Protein AF-A0A1X7N1C4-F1 (afdb_monomer)

Organism: NCBI:txid536018

Structure (mmCIF, N/CA/C/O backbone):
data_AF-A0A1X7N1C4-F1
#
_entry.id   AF-A0A1X7N1C4-F1
#
loop_
_atom_site.group_PDB
_atom_site.id
_atom_site.type_symbol
_atom_site.label_atom_id
_atom_site.label_alt_id
_atom_site.label_comp_id
_atom_site.label_asym_id
_atom_site.label_entity_id
_atom_site.label_seq_id
_atom_site.pdbx_PDB_ins_code
_atom_site.Cartn_x
_atom_site.Cartn_y
_atom_site.Cartn_z
_atom_site.occupancy
_atom_site.B_iso_or_equiv
_atom_site.auth_seq_id
_atom_site.auth_comp_id
_atom_site.auth_asym_id
_atom_site.auth_atom_id
_atom_site.pdbx_PDB_model_num
ATOM 1 N N . MET A 1 1 ? 17.968 -12.055 -36.226 1.00 39.31 1 MET A N 1
ATOM 2 C CA . MET A 1 1 ? 18.546 -11.909 -34.872 1.00 39.31 1 MET A CA 1
ATOM 3 C C . MET A 1 1 ? 17.401 -11.821 -33.874 1.00 39.31 1 MET A C 1
ATOM 5 O O . MET A 1 1 ? 16.639 -10.867 -33.949 1.00 39.31 1 MET A O 1
ATOM 9 N N . SER A 1 2 ? 17.225 -12.818 -33.005 1.00 39.88 2 SER A N 1
ATOM 10 C CA . SER A 1 2 ? 16.192 -12.774 -31.963 1.00 39.88 2 SER A CA 1
ATOM 11 C C . SER A 1 2 ? 16.722 -11.951 -30.786 1.00 39.88 2 SER A C 1
ATOM 13 O O . SER A 1 2 ? 17.699 -12.345 -30.151 1.00 39.88 2 SER A O 1
ATOM 15 N N . LYS A 1 3 ? 16.157 -10.763 -30.537 1.00 47.69 3 LYS A N 1
ATOM 16 C CA . LYS A 1 3 ? 16.484 -9.979 -29.338 1.00 47.69 3 LYS A CA 1
ATOM 17 C C . LYS A 1 3 ?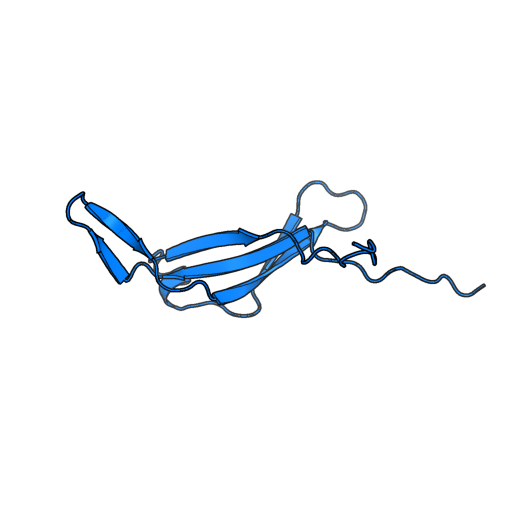 15.790 -10.644 -28.154 1.00 47.69 3 LYS A C 1
ATOM 19 O O . LYS A 1 3 ? 14.581 -10.511 -28.002 1.00 47.69 3 LYS A O 1
ATOM 24 N N . HIS A 1 4 ? 16.553 -11.328 -27.309 1.00 43.88 4 HIS A N 1
ATOM 25 C CA . HIS A 1 4 ? 16.086 -11.719 -25.983 1.00 43.88 4 HIS A CA 1
ATOM 26 C C . HIS A 1 4 ? 15.870 -10.447 -25.150 1.00 43.88 4 HIS A C 1
ATOM 28 O O . HIS A 1 4 ? 16.793 -9.934 -24.521 1.00 43.88 4 HIS A O 1
ATOM 34 N N . THR A 1 5 ? 14.666 -9.879 -25.184 1.00 55.69 5 THR A N 1
ATOM 35 C CA . THR A 1 5 ? 14.272 -8.840 -24.230 1.00 55.69 5 THR A CA 1
ATOM 36 C C . THR A 1 5 ? 14.120 -9.503 -22.871 1.00 55.69 5 THR A C 1
ATOM 38 O O . THR A 1 5 ? 13.235 -10.342 -22.696 1.00 55.69 5 THR A O 1
ATOM 41 N N . LYS A 1 6 ? 14.992 -9.155 -21.917 1.00 58.84 6 LYS A N 1
ATOM 42 C CA . LYS A 1 6 ? 14.780 -9.520 -20.512 1.00 58.84 6 LYS A CA 1
ATOM 43 C C . LYS A 1 6 ? 13.372 -9.053 -20.112 1.00 58.84 6 LYS A C 1
ATOM 45 O O . LYS A 1 6 ? 13.019 -7.923 -20.462 1.00 58.84 6 LYS A O 1
ATOM 50 N N . PRO A 1 7 ? 12.570 -9.892 -19.436 1.00 66.38 7 PRO A N 1
ATOM 51 C CA . PRO A 1 7 ? 11.254 -9.475 -18.979 1.00 66.38 7 PRO A CA 1
ATOM 52 C C . PRO A 1 7 ? 11.397 -8.236 -18.090 1.00 66.38 7 PRO A C 1
ATOM 54 O O . PRO A 1 7 ? 12.239 -8.197 -17.191 1.00 66.38 7 PRO A O 1
ATOM 57 N N . GLU A 1 8 ? 10.607 -7.207 -18.394 1.00 80.69 8 GLU A N 1
ATOM 58 C CA . GLU A 1 8 ? 10.544 -5.979 -17.606 1.00 80.69 8 GLU A CA 1
ATOM 59 C C . GLU A 1 8 ? 10.026 -6.346 -16.208 1.00 80.69 8 GLU A C 1
ATOM 61 O O . GLU A 1 8 ? 9.012 -7.034 -16.084 1.00 80.69 8 GLU A O 1
ATOM 66 N N . ARG A 1 9 ? 10.756 -5.952 -15.160 1.00 87.69 9 ARG A N 1
ATOM 67 C CA . ARG A 1 9 ? 10.381 -6.208 -13.763 1.00 87.69 9 ARG A CA 1
ATOM 68 C C . ARG A 1 9 ? 9.806 -4.934 -13.142 1.00 87.69 9 ARG A C 1
ATOM 70 O O . ARG A 1 9 ? 10.243 -3.840 -13.511 1.00 87.69 9 ARG A O 1
ATOM 77 N N . PRO A 1 10 ? 8.864 -5.051 -12.195 1.00 93.69 10 PRO A N 1
ATOM 78 C CA . PRO A 1 10 ? 8.395 -3.894 -11.448 1.00 93.69 10 PRO A CA 1
ATOM 79 C C . PRO A 1 10 ? 9.524 -3.307 -10.590 1.00 93.69 10 PRO A C 1
ATOM 81 O O . PRO A 1 10 ? 10.380 -4.032 -10.088 1.00 93.69 10 PRO A O 1
ATOM 84 N N . LEU A 1 11 ? 9.495 -1.988 -10.400 1.00 93.69 11 LEU A N 1
ATOM 85 C CA . LEU A 1 11 ? 10.367 -1.255 -9.478 1.00 93.69 11 LEU A CA 1
ATOM 86 C C . LEU A 1 11 ? 10.018 -1.545 -8.017 1.00 93.69 11 LEU A C 1
ATOM 88 O O . LEU A 1 11 ? 10.914 -1.599 -7.183 1.00 93.69 11 LEU A O 1
ATOM 92 N N . TYR A 1 12 ? 8.725 -1.720 -7.722 1.00 96.06 12 TYR A N 1
ATOM 93 C CA . TYR A 1 12 ? 8.210 -2.083 -6.401 1.00 96.06 12 TYR A CA 1
ATOM 94 C C . TYR A 1 12 ? 6.928 -2.901 -6.532 1.00 96.06 12 TYR A C 1
ATOM 96 O O . TYR A 1 12 ? 6.160 -2.733 -7.477 1.00 96.06 12 TYR A O 1
ATOM 104 N N . ARG A 1 13 ? 6.657 -3.737 -5.540 1.00 95.69 13 ARG A N 1
ATOM 105 C CA . ARG A 1 13 ? 5.343 -4.305 -5.250 1.00 95.69 13 ARG A CA 1
ATOM 106 C C . ARG A 1 13 ? 4.567 -3.323 -4.377 1.00 95.69 13 ARG A C 1
ATOM 108 O O . ARG A 1 13 ? 5.142 -2.700 -3.484 1.00 95.69 13 ARG A O 1
ATOM 115 N N . VAL A 1 14 ? 3.275 -3.175 -4.630 1.00 96.94 14 VAL A N 1
ATOM 116 C CA . VAL A 1 14 ? 2.387 -2.294 -3.868 1.00 96.94 14 VAL A CA 1
ATOM 117 C C . VAL A 1 14 ? 1.568 -3.162 -2.934 1.00 96.94 14 VAL A C 1
ATOM 119 O O . VAL A 1 14 ? 0.806 -4.018 -3.382 1.00 96.94 14 VAL A O 1
ATOM 122 N N . THR A 1 15 ? 1.707 -2.937 -1.632 1.00 96.81 15 THR A N 1
ATOM 123 C CA . THR A 1 15 ? 0.881 -3.612 -0.629 1.00 96.81 15 THR A CA 1
ATOM 124 C C . THR 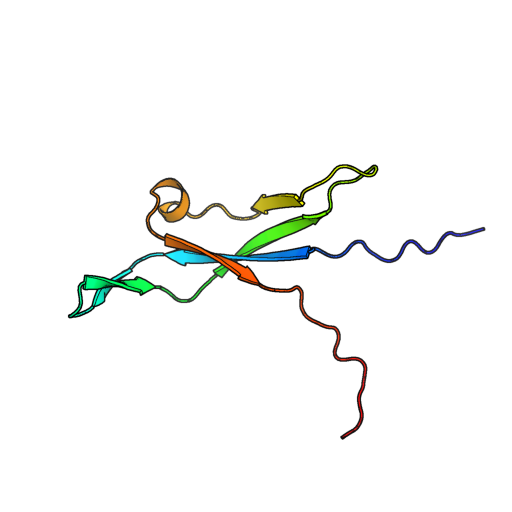A 1 15 ? 0.077 -2.595 0.170 1.00 96.81 15 THR A C 1
ATOM 126 O O . THR A 1 15 ? 0.491 -1.447 0.314 1.00 96.81 15 THR A O 1
ATOM 129 N N . PHE A 1 16 ? -1.085 -3.004 0.667 1.00 97.19 16 PHE A N 1
ATOM 130 C CA . PHE A 1 16 ? -1.975 -2.171 1.464 1.00 97.19 16 PHE A CA 1
ATOM 131 C C . PHE A 1 16 ? -2.343 -2.870 2.768 1.00 97.19 16 PHE A C 1
ATOM 133 O O . PHE A 1 16 ? -2.686 -4.057 2.770 1.00 97.19 16 PHE A O 1
ATOM 140 N N . SER A 1 17 ? -2.307 -2.113 3.861 1.00 97.31 17 SER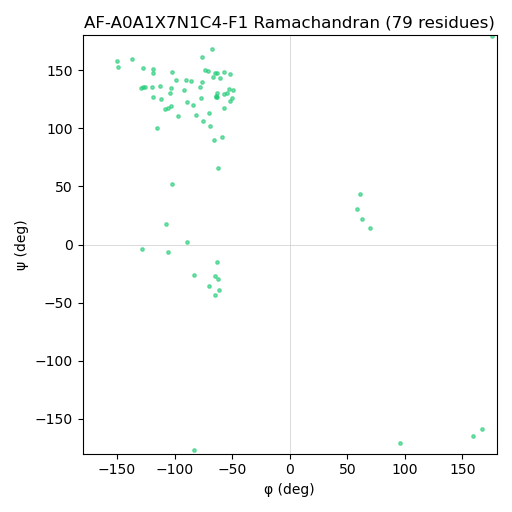 A N 1
ATOM 141 C CA . SER A 1 17 ? -2.858 -2.505 5.157 1.00 97.31 17 SER A CA 1
ATOM 142 C C . SER A 1 17 ? -3.949 -1.526 5.554 1.00 97.31 17 SER A C 1
ATOM 144 O O . SER A 1 17 ? -3.699 -0.322 5.606 1.00 97.31 17 SER A O 1
ATOM 146 N N . ARG A 1 18 ? -5.139 -2.033 5.884 1.00 96.88 18 ARG A N 1
ATOM 147 C CA . ARG A 1 18 ? -6.191 -1.190 6.462 1.00 96.88 18 ARG A CA 1
ATOM 148 C C . ARG A 1 18 ? -5.851 -0.842 7.909 1.00 96.88 18 ARG A C 1
ATOM 150 O O . ARG A 1 18 ? -5.228 -1.648 8.603 1.00 96.88 18 ARG A O 1
ATOM 157 N N . ILE A 1 19 ? -6.305 0.316 8.368 1.00 97.19 19 ILE A N 1
ATOM 158 C CA . ILE A 1 19 ? -6.280 0.674 9.789 1.00 97.19 19 ILE A CA 1
ATOM 159 C C . ILE A 1 19 ? -7.431 -0.070 10.472 1.00 97.19 19 ILE A C 1
ATOM 161 O O . ILE A 1 19 ? -8.573 -0.009 10.022 1.00 97.19 19 ILE A O 1
ATOM 165 N N . THR A 1 20 ? -7.134 -0.818 11.532 1.00 96.56 20 THR A N 1
ATOM 166 C CA . THR A 1 20 ? -8.123 -1.621 12.274 1.00 96.56 20 THR A CA 1
ATOM 167 C C . THR A 1 20 ? -8.511 -1.021 13.619 1.00 96.56 20 THR A C 1
ATOM 169 O O . THR A 1 20 ? -9.402 -1.544 14.280 1.00 96.56 20 THR A O 1
ATOM 172 N N . GLY A 1 21 ? -7.847 0.054 14.029 1.00 96.25 21 GLY A N 1
ATOM 173 C CA . GLY A 1 21 ? -8.062 0.735 15.296 1.00 96.25 21 GLY A CA 1
ATOM 174 C C . GLY A 1 21 ? -6.839 1.561 15.663 1.00 96.25 21 GLY A C 1
ATOM 175 O O . GLY A 1 21 ? -5.960 1.771 14.825 1.00 96.25 21 GLY A O 1
ATOM 176 N N . LYS A 1 22 ? -6.781 1.980 16.923 1.00 97.69 22 LYS A N 1
ATOM 177 C CA . LYS A 1 22 ? -5.632 2.664 17.505 1.00 97.69 22 LYS A CA 1
ATOM 178 C C . LYS A 1 22 ? -5.181 1.977 18.785 1.00 97.69 22 LYS A C 1
ATOM 180 O O . LYS A 1 22 ? -5.993 1.320 19.437 1.00 97.69 22 LYS A O 1
ATOM 185 N N . ASP A 1 23 ? -3.899 2.091 19.102 1.00 96.94 23 ASP A N 1
ATOM 186 C CA . ASP A 1 23 ? -3.337 1.602 20.358 1.00 96.94 23 ASP A CA 1
ATOM 187 C C . ASP A 1 23 ? -3.532 2.605 21.514 1.00 96.94 23 ASP A C 1
ATOM 189 O O . ASP A 1 23 ? -4.164 3.652 21.360 1.00 96.94 23 ASP A O 1
ATOM 193 N N . GLU A 1 24 ? -2.992 2.280 22.692 1.00 97.75 24 GLU A N 1
ATOM 194 C CA . GLU A 1 24 ? -3.077 3.115 23.904 1.00 97.75 24 GLU A CA 1
ATOM 195 C C . GLU A 1 24 ? -2.385 4.485 23.763 1.00 97.75 24 GLU A C 1
ATOM 197 O O . GLU A 1 24 ? -2.630 5.385 24.565 1.00 97.75 24 GLU A O 1
ATOM 202 N N . HIS A 1 25 ? -1.551 4.664 22.736 1.00 97.56 25 HIS A N 1
ATOM 203 C CA . HIS A 1 25 ? -0.811 5.890 22.445 1.00 97.56 25 HIS A CA 1
ATOM 204 C C . HIS A 1 25 ? -1.379 6.643 21.229 1.00 97.56 25 HIS A C 1
ATOM 206 O O . HIS A 1 25 ? -0.689 7.492 20.665 1.00 97.56 25 HIS A O 1
ATOM 212 N N . ASP A 1 26 ? -2.617 6.342 20.818 1.00 96.31 26 ASP A N 1
ATOM 213 C CA . ASP A 1 26 ? -3.293 6.929 19.650 1.00 96.31 26 ASP A CA 1
ATOM 214 C C . ASP A 1 26 ? -2.594 6.630 18.300 1.00 96.31 26 ASP A C 1
ATOM 216 O O . ASP A 1 26 ? -2.821 7.325 17.302 1.00 96.31 26 ASP A O 1
ATOM 220 N N . GLN A 1 27 ? -1.774 5.575 18.226 1.00 96.31 27 GLN A N 1
ATOM 221 C CA . GLN A 1 27 ? -1.111 5.149 16.988 1.00 96.31 27 GLN A CA 1
ATOM 222 C C . GLN A 1 27 ? -1.971 4.153 16.212 1.00 96.31 27 GLN A C 1
ATOM 224 O O . GLN A 1 27 ? -2.604 3.273 16.793 1.00 96.31 27 GLN A O 1
ATOM 229 N N . ASP A 1 28 ? -1.976 4.270 14.883 1.00 96.69 28 ASP A N 1
ATOM 230 C CA . ASP A 1 28 ? -2.762 3.395 14.014 1.00 96.69 28 ASP A CA 1
ATOM 231 C C . ASP A 1 28 ? -2.290 1.935 14.092 1.00 96.69 28 ASP A C 1
ATOM 233 O O . ASP A 1 28 ? -1.130 1.610 13.831 1.00 96.69 28 ASP A O 1
ATOM 237 N N . ILE A 1 29 ? -3.226 1.026 14.362 1.00 97.25 29 ILE A N 1
ATOM 238 C CA . ILE A 1 29 ? -2.997 -0.417 14.283 1.00 97.25 29 ILE A 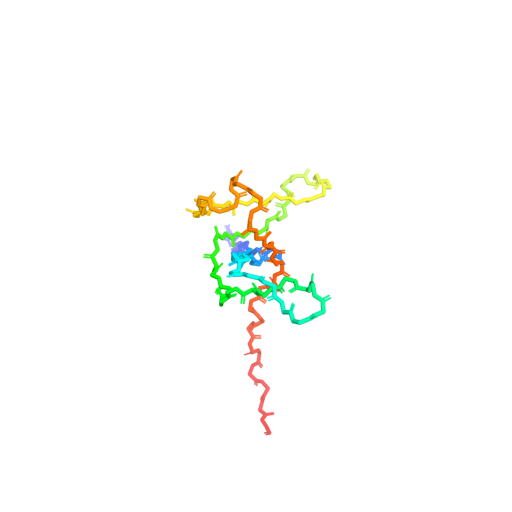CA 1
ATOM 239 C C . ILE A 1 29 ? -3.326 -0.873 12.865 1.00 97.25 29 ILE A C 1
ATOM 241 O O . ILE A 1 29 ? -4.451 -0.705 12.388 1.00 97.25 29 ILE A O 1
ATOM 245 N N . LEU A 1 30 ? -2.353 -1.485 12.193 1.00 97.38 30 LEU A N 1
ATOM 246 C CA . LEU A 1 30 ? -2.480 -1.923 10.806 1.00 97.38 30 LEU A CA 1
ATOM 247 C C . LEU A 1 30 ? -2.816 -3.413 10.697 1.00 97.38 30 LEU A C 1
ATOM 249 O O . LEU A 1 30 ? -2.260 -4.258 11.399 1.00 97.38 30 LEU A O 1
ATOM 253 N N . SER A 1 31 ? -3.680 -3.760 9.743 1.00 96.31 31 SER A N 1
ATOM 254 C CA . SER A 1 31 ? -3.912 -5.154 9.372 1.00 96.31 31 SER A CA 1
ATOM 255 C C . SER A 1 31 ? -2.687 -5.772 8.700 1.00 96.31 31 SER A C 1
ATOM 257 O O . SER A 1 31 ? -1.795 -5.081 8.199 1.00 96.31 31 SER A O 1
ATOM 259 N N . ARG A 1 32 ? -2.701 -7.101 8.550 1.00 95.88 32 ARG A N 1
ATOM 260 C CA . ARG A 1 32 ? -1.739 -7.786 7.681 1.00 95.88 32 ARG A CA 1
ATOM 261 C C . ARG A 1 32 ? -1.783 -7.181 6.264 1.00 95.88 32 ARG A C 1
ATOM 263 O O . ARG A 1 32 ? -2.885 -7.088 5.712 1.00 95.88 32 ARG A O 1
ATOM 270 N N . PRO A 1 33 ? -0.630 -6.824 5.671 1.00 94.56 33 PRO A N 1
ATOM 271 C CA . PRO A 1 33 ? -0.588 -6.252 4.334 1.00 94.56 33 PRO A CA 1
ATOM 272 C C . PRO A 1 33 ? -1.019 -7.272 3.285 1.00 94.56 33 PRO A C 1
ATOM 274 O O . PRO A 1 33 ? -0.726 -8.473 3.384 1.00 94.56 33 PRO A O 1
ATOM 277 N N . LYS A 1 34 ? -1.709 -6.778 2.261 1.00 95.44 34 LYS A N 1
ATOM 278 C CA . LYS A 1 34 ? -2.068 -7.527 1.057 1.00 95.44 34 LYS A CA 1
ATOM 279 C C . LYS A 1 34 ? -1.460 -6.849 -0.153 1.00 95.44 34 LYS A C 1
ATOM 281 O O . LYS A 1 34 ? -1.513 -5.631 -0.263 1.00 95.44 34 LYS A O 1
ATOM 286 N N . GLU A 1 35 ? -0.873 -7.639 -1.040 1.00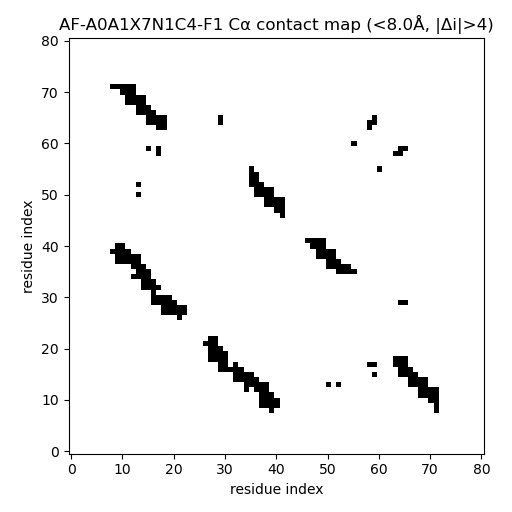 95.94 35 GLU A N 1
ATOM 287 C CA . GLU A 1 35 ? -0.459 -7.151 -2.351 1.00 95.94 35 GLU A CA 1
ATOM 288 C C . GLU A 1 35 ? -1.677 -6.710 -3.150 1.00 95.94 35 GLU A C 1
ATOM 290 O O . GLU A 1 35 ? -2.655 -7.451 -3.234 1.00 95.94 35 GLU A O 1
ATOM 295 N N . ILE A 1 36 ? -1.603 -5.509 -3.711 1.00 96.62 36 ILE A N 1
ATOM 296 C CA . ILE A 1 36 ? -2.679 -4.916 -4.502 1.00 96.62 36 ILE A CA 1
ATOM 297 C C . ILE A 1 36 ? -2.215 -4.407 -5.868 1.00 96.62 36 ILE A C 1
ATOM 299 O O . ILE A 1 36 ? -3.038 -3.930 -6.643 1.00 96.62 36 ILE A O 1
ATOM 303 N N . GLY A 1 37 ? -0.918 -4.475 -6.170 1.00 95.88 37 GLY A N 1
ATOM 304 C CA . GLY A 1 37 ? -0.394 -4.016 -7.449 1.00 95.88 37 GLY A CA 1
ATOM 305 C C . GLY A 1 37 ? 1.123 -3.895 -7.486 1.00 95.88 37 GLY A C 1
ATOM 306 O O . GLY A 1 37 ? 1.837 -4.471 -6.662 1.00 95.88 37 GLY A O 1
ATOM 307 N N . ALA A 1 38 ? 1.621 -3.097 -8.426 1.00 96.88 38 ALA A N 1
ATOM 308 C CA . ALA A 1 38 ? 3.046 -2.871 -8.628 1.00 96.88 38 ALA A CA 1
ATOM 309 C C . ALA A 1 38 ? 3.347 -1.471 -9.186 1.00 96.88 38 ALA A C 1
ATOM 311 O O . ALA A 1 38 ? 2.510 -0.817 -9.809 1.00 96.88 38 ALA A O 1
ATOM 312 N N . VAL A 1 39 ? 4.578 -1.014 -8.976 1.00 96.69 39 VAL A N 1
ATOM 313 C CA . VAL A 1 39 ? 5.127 0.220 -9.538 1.00 96.69 39 VAL A CA 1
ATOM 314 C C . VAL A 1 39 ? 6.075 -0.131 -10.675 1.00 96.69 39 VAL A C 1
ATOM 316 O O . VAL A 1 39 ? 6.980 -0.940 -10.501 1.00 96.69 39 VAL A O 1
ATOM 319 N N . TRP A 1 40 ? 5.908 0.512 -11.823 1.00 95.12 40 TRP A N 1
ATOM 320 C CA . TRP A 1 40 ? 6.671 0.262 -13.043 1.00 95.12 40 TRP A CA 1
ATOM 321 C C . TRP A 1 40 ? 7.438 1.502 -13.483 1.00 95.12 40 TRP A C 1
ATOM 323 O O . TRP A 1 40 ? 6.968 2.629 -13.312 1.00 95.12 40 TRP A O 1
ATOM 333 N N . ALA A 1 41 ? 8.605 1.310 -14.095 1.00 92.62 41 ALA A N 1
ATOM 334 C CA . ALA A 1 41 ? 9.320 2.406 -14.733 1.00 92.62 41 ALA A CA 1
ATOM 335 C C . ALA A 1 41 ? 8.497 2.973 -15.899 1.00 92.62 41 ALA A C 1
ATOM 337 O O . ALA A 1 41 ? 7.774 2.254 -16.594 1.00 92.62 41 ALA A O 1
ATOM 338 N N . ARG A 1 42 ? 8.609 4.280 -16.147 1.00 91.75 42 ARG A N 1
ATOM 339 C CA . ARG A 1 42 ? 8.022 4.855 -17.357 1.00 91.75 42 ARG A CA 1
ATOM 340 C C . ARG A 1 42 ? 8.874 4.530 -18.581 1.00 91.75 42 ARG A C 1
ATOM 342 O O . ARG A 1 42 ? 10.096 4.630 -18.561 1.00 91.75 42 ARG A O 1
ATOM 349 N N . LYS A 1 43 ? 8.203 4.212 -19.688 1.00 86.56 43 LYS A N 1
ATOM 350 C CA . LYS A 1 43 ? 8.851 3.947 -20.980 1.00 86.56 43 LYS A CA 1
ATOM 351 C C . LYS A 1 43 ? 9.307 5.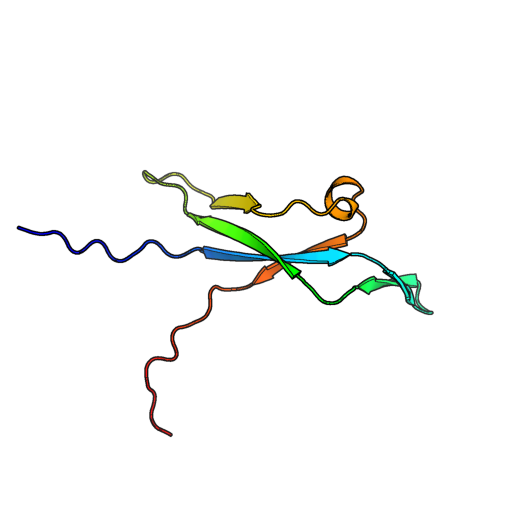237 -21.666 1.00 86.56 43 LYS A C 1
ATOM 353 O O . LYS A 1 43 ? 8.791 6.323 -21.388 1.00 86.56 43 LYS A O 1
ATOM 358 N N . ASN A 1 44 ? 10.228 5.087 -22.619 1.00 86.75 44 ASN A N 1
ATOM 359 C CA . ASN A 1 44 ? 10.713 6.141 -23.520 1.00 86.75 44 ASN A CA 1
ATOM 360 C C . ASN A 1 44 ? 11.393 7.321 -22.801 1.00 86.75 44 ASN A C 1
ATOM 362 O O . ASN A 1 44 ? 11.129 8.476 -23.123 1.00 86.75 44 ASN A O 1
ATOM 366 N N . GLY A 1 45 ? 12.240 7.031 -21.807 1.00 76.50 45 GLY A N 1
ATOM 367 C CA . GLY A 1 45 ? 13.082 8.037 -21.145 1.00 76.50 45 GLY A CA 1
ATOM 368 C C . GLY A 1 45 ? 12.325 9.044 -20.277 1.00 76.50 45 GLY A C 1
ATOM 369 O O . GLY A 1 45 ? 12.878 10.077 -19.913 1.00 76.50 45 GLY A O 1
ATOM 370 N N . LYS A 1 46 ? 11.056 8.775 -19.950 1.00 89.81 46 LYS A N 1
ATOM 371 C CA . LYS A 1 46 ? 10.271 9.643 -19.070 1.00 89.81 46 LYS A CA 1
ATOM 372 C C . LYS A 1 46 ? 10.663 9.407 -17.612 1.00 89.81 46 LYS A C 1
ATOM 374 O O . LYS A 1 46 ? 10.737 8.266 -17.169 1.00 89.81 46 LYS A O 1
ATOM 379 N N . THR A 1 47 ? 10.838 10.486 -16.858 1.00 90.38 47 THR A N 1
ATOM 380 C CA . THR A 1 47 ? 11.105 10.433 -15.415 1.00 90.38 47 THR A CA 1
ATOM 381 C C . THR A 1 47 ? 9.862 9.997 -14.630 1.00 90.38 47 THR A C 1
ATOM 383 O O . THR A 1 47 ? 8.726 10.289 -15.021 1.00 90.38 47 THR A O 1
ATOM 386 N N . GLY A 1 48 ? 10.084 9.319 -13.502 1.00 90.50 48 GLY A N 1
ATOM 387 C CA . GLY A 1 48 ? 9.044 8.858 -12.582 1.00 90.50 48 GLY A CA 1
ATOM 388 C C . GLY A 1 48 ? 8.614 7.409 -12.817 1.00 90.50 48 GLY A C 1
ATOM 389 O O . GLY A 1 48 ? 9.227 6.672 -13.592 1.00 90.50 48 GLY A O 1
ATOM 390 N N . ALA A 1 49 ? 7.543 7.006 -12.137 1.00 93.62 49 ALA A N 1
ATOM 391 C CA . ALA A 1 49 ? 7.028 5.643 -12.163 1.00 93.62 49 ALA A CA 1
ATOM 392 C C . ALA A 1 49 ? 5.495 5.610 -12.265 1.00 93.62 49 ALA A C 1
ATOM 394 O O . ALA A 1 49 ? 4.820 6.595 -11.967 1.00 93.62 49 ALA A O 1
ATOM 395 N N . LEU A 1 50 ? 4.950 4.482 -12.716 1.00 94.31 50 LEU A N 1
ATOM 396 C CA . LEU A 1 50 ? 3.516 4.219 -12.820 1.00 94.31 50 LEU A CA 1
ATOM 397 C C . LEU A 1 50 ? 3.117 3.216 -11.745 1.00 94.31 50 LEU A C 1
ATOM 399 O O . LEU A 1 50 ? 3.575 2.079 -11.780 1.00 94.31 50 LEU A O 1
ATOM 403 N N . MET A 1 51 ? 2.258 3.626 -10.816 1.00 95.56 51 MET A N 1
ATOM 404 C CA . MET A 1 51 ? 1.600 2.704 -9.896 1.00 95.56 51 MET A CA 1
ATOM 405 C C . MET A 1 51 ? 0.373 2.113 -10.586 1.00 95.56 51 MET A C 1
ATOM 407 O O . MET A 1 51 ? -0.528 2.850 -10.981 1.00 95.56 51 MET A O 1
ATOM 411 N N . ILE A 1 52 ? 0.354 0.794 -10.734 1.00 95.06 52 ILE A N 1
ATOM 412 C CA . ILE A 1 52 ? -0.771 0.038 -11.276 1.00 95.06 52 ILE A CA 1
ATOM 413 C C . ILE A 1 52 ? -1.352 -0.779 -10.128 1.00 95.06 52 ILE A C 1
ATOM 415 O O . ILE A 1 52 ? -0.615 -1.501 -9.458 1.00 95.06 52 ILE A O 1
ATOM 419 N N . LEU A 1 53 ? -2.653 -0.620 -9.889 1.00 94.75 53 LEU A N 1
ATOM 420 C CA . LEU A 1 53 ? -3.393 -1.358 -8.872 1.00 94.75 53 LEU A CA 1
ATOM 421 C C . LEU A 1 53 ? -4.258 -2.411 -9.564 1.00 94.75 53 LEU A C 1
ATOM 423 O O . LEU A 1 53 ? -5.154 -2.064 -10.331 1.00 94.75 53 LEU A O 1
ATOM 427 N N . ASP A 1 54 ? -3.982 -3.676 -9.277 1.00 92.88 54 ASP A N 1
ATOM 428 C CA . ASP A 1 54 ? -4.757 -4.824 -9.756 1.00 92.88 54 ASP A CA 1
ATOM 429 C C . ASP A 1 54 ? -5.985 -5.068 -8.866 1.00 92.88 54 ASP A C 1
ATOM 431 O O . ASP A 1 54 ? -7.005 -5.594 -9.310 1.00 92.88 54 ASP A O 1
ATOM 435 N N . LEU A 1 55 ? -5.896 -4.649 -7.600 1.00 91.62 55 LEU A N 1
ATOM 436 C CA . LEU A 1 55 ? -6.980 -4.659 -6.628 1.00 91.62 55 LEU A CA 1
ATOM 437 C C . LEU A 1 55 ? -7.088 -3.275 -5.983 1.00 91.62 55 LEU A C 1
ATOM 439 O O . LEU A 1 55 ? -6.090 -2.703 -5.554 1.00 91.62 55 LEU A O 1
ATOM 443 N N . ILE A 1 56 ? -8.304 -2.745 -5.858 1.00 89.81 56 ILE A N 1
ATOM 444 C CA . ILE A 1 56 ? -8.555 -1.487 -5.142 1.00 89.81 56 ILE A CA 1
ATOM 445 C C . ILE A 1 56 ? -9.421 -1.805 -3.916 1.00 89.81 56 ILE A C 1
ATOM 447 O O . ILE A 1 56 ? -10.630 -1.989 -4.066 1.0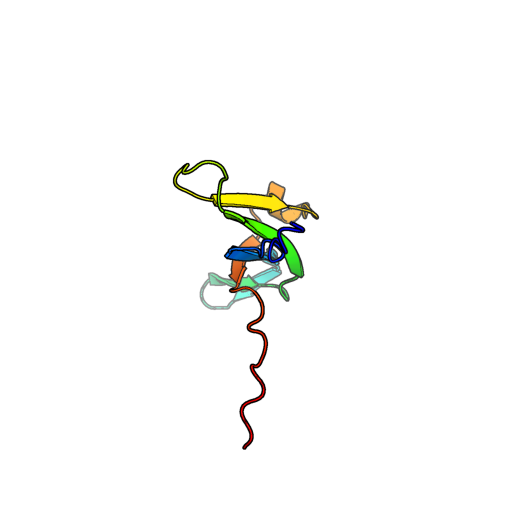0 89.81 56 ILE A O 1
ATOM 451 N N . PRO A 1 57 ? -8.833 -1.903 -2.707 1.00 85.62 57 PRO A N 1
ATOM 452 C CA . PRO A 1 57 ? -9.598 -2.079 -1.475 1.00 85.62 57 PRO A CA 1
ATOM 453 C C . PRO A 1 57 ? -10.552 -0.901 -1.246 1.00 85.62 57 PRO A C 1
ATOM 455 O O . PRO A 1 57 ? -10.195 0.250 -1.505 1.00 85.62 57 PRO A O 1
ATOM 458 N N . VAL A 1 58 ? -11.745 -1.157 -0.707 1.00 92.00 58 VAL A N 1
ATOM 459 C CA . VAL A 1 58 ? -12.711 -0.086 -0.397 1.00 92.00 58 VAL A CA 1
ATOM 460 C C . VAL A 1 58 ? -12.119 0.879 0.632 1.00 92.00 58 VAL A C 1
ATOM 462 O O . VAL A 1 58 ? -12.226 2.095 0.478 1.00 92.00 58 VAL A O 1
ATOM 465 N N . GLU A 1 59 ? -11.391 0.358 1.614 1.00 91.88 59 GLU A N 1
ATOM 466 C CA . GLU A 1 59 ? -10.718 1.136 2.653 1.00 91.88 59 GLU A CA 1
ATOM 467 C C . GLU A 1 59 ? -9.655 2.080 2.077 1.00 91.88 59 GLU A C 1
ATOM 469 O O . GLU A 1 59 ? -9.438 3.166 2.615 1.00 91.88 59 GLU A O 1
ATOM 474 N N . LEU A 1 60 ? -9.025 1.720 0.950 1.00 88.06 60 LEU A N 1
ATOM 475 C CA . LEU A 1 60 ? -8.084 2.605 0.264 1.00 88.06 60 LEU A CA 1
ATOM 476 C C . LEU A 1 60 ? -8.808 3.845 -0.276 1.00 88.06 60 LEU A C 1
ATOM 478 O O . LEU A 1 60 ? -8.332 4.965 -0.093 1.00 88.06 60 LEU A O 1
ATOM 482 N N . SER A 1 61 ? -9.989 3.664 -0.876 1.00 87.62 61 SER A N 1
ATOM 483 C CA . SER A 1 61 ? -10.810 4.789 -1.351 1.00 87.62 61 SER A CA 1
ATOM 484 C C . SER A 1 61 ? -11.323 5.678 -0.209 1.00 87.62 61 SER A C 1
ATOM 486 O O . SER A 1 61 ? -11.507 6.879 -0.393 1.00 87.62 61 SER A O 1
ATOM 488 N N . GLN A 1 62 ? -11.472 5.108 0.989 1.00 92.50 62 GLN A N 1
ATOM 489 C CA . GLN A 1 62 ? -11.897 5.805 2.206 1.00 92.50 62 GLN A CA 1
ATOM 490 C C . GLN A 1 62 ? -10.730 6.399 3.011 1.00 92.50 62 GLN A C 1
ATOM 492 O O . GLN A 1 62 ? -10.962 6.994 4.060 1.00 92.50 62 GLN A O 1
ATOM 497 N N . ARG A 1 63 ? -9.483 6.268 2.530 1.00 89.69 63 ARG A N 1
ATOM 498 C CA . ARG A 1 63 ? -8.259 6.705 3.233 1.00 89.69 63 ARG A CA 1
ATOM 499 C C . ARG A 1 63 ? -8.075 6.045 4.610 1.00 89.69 63 ARG A C 1
ATOM 501 O O . ARG A 1 63 ? -7.485 6.636 5.506 1.00 89.69 63 ARG A O 1
ATOM 508 N N . GLN A 1 64 ? -8.558 4.816 4.773 1.00 94.50 64 GLN A N 1
ATOM 509 C CA . GLN A 1 64 ? -8.477 4.035 6.011 1.00 94.50 64 GLN A CA 1
ATOM 510 C C . GLN A 1 64 ? -7.382 2.967 5.933 1.00 94.50 64 GLN A C 1
ATOM 512 O O . GLN A 1 64 ? -7.612 1.778 6.162 1.00 94.50 64 GLN A O 1
ATOM 517 N N . GLY A 1 65 ? -6.170 3.371 5.568 1.00 94.62 65 GLY A N 1
ATOM 518 C CA . GLY A 1 65 ? -5.052 2.448 5.444 1.00 94.62 65 GLY A CA 1
ATOM 519 C C . GLY A 1 65 ? -3.787 3.088 4.911 1.00 94.62 65 GLY A C 1
ATOM 520 O O . GLY A 1 65 ? -3.747 4.275 4.593 1.00 94.62 65 GLY A O 1
ATOM 521 N N . VAL A 1 66 ? -2.755 2.262 4.797 1.00 96.00 66 VAL A N 1
ATOM 522 C CA . VAL A 1 66 ? -1.405 2.665 4.406 1.00 96.00 66 VAL A CA 1
ATOM 523 C C . VAL A 1 66 ? -0.951 1.824 3.221 1.00 96.00 66 VAL A C 1
ATOM 525 O O . VAL A 1 66 ? -1.136 0.604 3.205 1.00 96.00 66 VAL A O 1
ATOM 528 N N . ILE A 1 67 ? -0.351 2.484 2.228 1.00 96.44 67 ILE A N 1
ATOM 529 C CA . ILE A 1 67 ? 0.334 1.831 1.111 1.00 96.44 67 ILE A CA 1
ATOM 530 C C . ILE A 1 67 ? 1.812 1.665 1.462 1.00 96.44 67 ILE A C 1
ATOM 532 O O . ILE A 1 67 ? 2.474 2.626 1.847 1.00 96.44 67 ILE A O 1
ATOM 536 N N . PHE A 1 68 ? 2.345 0.472 1.225 1.00 96.25 68 PHE A N 1
ATOM 537 C CA . PHE A 1 68 ? 3.773 0.188 1.283 1.00 96.25 68 PHE A CA 1
ATOM 538 C C . PHE A 1 68 ? 4.308 -0.140 -0.108 1.00 96.25 68 PHE A C 1
ATOM 540 O O . PHE A 1 68 ? 3.715 -0.933 -0.845 1.00 96.25 68 PHE A O 1
ATOM 547 N N . LEU A 1 69 ? 5.468 0.432 -0.431 1.00 96.06 69 LEU A N 1
ATOM 548 C CA . LEU A 1 69 ? 6.266 0.060 -1.594 1.00 96.06 69 LEU A CA 1
ATOM 549 C C . LEU A 1 69 ? 7.347 -0.915 -1.143 1.00 96.06 69 LEU A C 1
ATOM 551 O O . LEU A 1 69 ? 8.267 -0.546 -0.417 1.00 96.06 69 LEU A O 1
ATOM 555 N N . VAL A 1 70 ? 7.213 -2.169 -1.556 1.00 94.06 70 VAL A N 1
ATOM 556 C CA . VAL A 1 70 ? 8.144 -3.242 -1.203 1.00 94.06 70 VAL A CA 1
ATOM 557 C C . VAL A 1 70 ? 9.040 -3.508 -2.410 1.00 94.06 70 VAL A C 1
ATOM 559 O O . VAL A 1 70 ? 8.517 -3.578 -3.523 1.00 94.06 70 VAL A O 1
ATOM 562 N N . PRO A 1 71 ? 10.366 -3.657 -2.257 1.00 91.81 71 PRO A N 1
ATOM 563 C CA . PRO A 1 71 ? 11.222 -4.058 -3.369 1.00 91.81 71 PRO A CA 1
ATOM 564 C C . PRO A 1 71 ? 10.696 -5.333 -4.053 1.00 91.81 71 PRO A C 1
ATOM 566 O O . PRO A 1 71 ? 10.105 -6.192 -3.384 1.00 91.81 71 PRO A O 1
ATOM 569 N N . PRO A 1 72 ? 10.865 -5.483 -5.380 1.00 86.31 72 PRO A N 1
ATOM 570 C CA . PRO A 1 72 ? 10.589 -6.751 -6.039 1.00 86.31 72 PRO A CA 1
ATOM 571 C C . PRO A 1 72 ? 11.445 -7.836 -5.381 1.00 86.31 72 PRO A C 1
ATOM 573 O O . PRO A 1 72 ? 12.541 -7.550 -4.901 1.00 86.31 72 PRO A O 1
ATOM 576 N N . TYR A 1 73 ? 10.948 -9.075 -5.339 1.00 74.81 73 TYR A N 1
ATOM 577 C CA . TYR A 1 73 ? 11.757 -10.187 -4.843 1.00 74.81 73 TYR A CA 1
ATOM 578 C C . TYR A 1 73 ? 13.098 -10.201 -5.577 1.00 74.81 73 TYR A C 1
ATOM 580 O O . TYR A 1 73 ? 13.128 -10.263 -6.809 1.00 74.81 73 TYR A O 1
ATOM 588 N N . GLU A 1 74 ? 14.193 -10.147 -4.824 1.00 67.50 74 GLU A N 1
ATOM 589 C CA . GLU A 1 74 ? 15.488 -10.506 -5.374 1.00 67.50 74 GLU A CA 1
ATOM 590 C C . GLU A 1 74 ? 15.419 -11.988 -5.744 1.00 67.50 74 GLU A C 1
ATOM 592 O O . GLU A 1 74 ? 15.017 -12.834 -4.936 1.00 67.50 74 GLU A O 1
ATOM 597 N N . GLU A 1 75 ? 15.784 -12.318 -6.981 1.00 54.62 75 GLU A N 1
ATOM 598 C CA . GLU A 1 75 ? 16.244 -13.672 -7.244 1.00 54.62 75 GLU A CA 1
ATOM 599 C C . GLU A 1 75 ? 17.415 -13.887 -6.289 1.00 54.62 75 GLU A C 1
ATOM 601 O O . GLU A 1 75 ? 18.400 -13.153 -6.348 1.00 54.62 75 GLU A O 1
ATOM 606 N N . ARG A 1 76 ? 17.297 -14.853 -5.371 1.00 49.41 76 ARG A N 1
ATOM 607 C CA . ARG A 1 76 ? 18.480 -15.411 -4.725 1.00 49.41 76 ARG A CA 1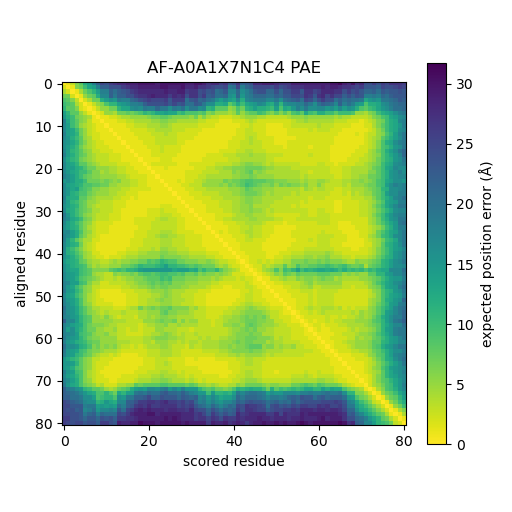
ATOM 608 C C . ARG A 1 76 ? 19.335 -15.972 -5.856 1.00 49.41 76 ARG A C 1
ATOM 610 O O . ARG A 1 76 ? 19.130 -17.116 -6.259 1.00 49.41 76 ARG A O 1
ATOM 617 N N . ASP A 1 77 ? 20.257 -15.173 -6.383 1.00 48.53 77 ASP A N 1
ATOM 618 C CA . ASP A 1 77 ? 21.410 -15.710 -7.085 1.00 48.53 77 ASP A CA 1
ATOM 619 C C . ASP A 1 77 ? 22.001 -16.759 -6.146 1.00 48.53 77 ASP A C 1
ATOM 621 O O . ASP A 1 77 ? 22.164 -16.496 -4.954 1.00 48.53 77 ASP A O 1
ATOM 625 N N . GLY A 1 78 ? 22.182 -17.979 -6.653 1.00 46.25 78 GLY A N 1
ATOM 626 C CA . GLY A 1 78 ? 22.533 -19.183 -5.899 1.00 46.25 78 GLY A CA 1
ATOM 627 C C . GLY A 1 78 ? 23.885 -19.108 -5.184 1.00 46.25 78 GLY A C 1
ATOM 628 O O . GLY A 1 78 ? 24.805 -19.857 -5.507 1.00 46.25 78 GLY A O 1
ATOM 629 N N . GLY A 1 79 ? 24.000 -18.228 -4.193 1.00 37.84 79 GLY A N 1
ATOM 630 C CA . GLY A 1 79 ? 25.098 -18.135 -3.253 1.00 37.84 79 GLY A CA 1
ATOM 631 C C . GLY A 1 79 ? 25.063 -19.349 -2.344 1.00 37.84 79 GLY A C 1
ATOM 632 O O . GLY A 1 79 ? 24.228 -19.449 -1.444 1.00 37.84 79 GLY A O 1
ATOM 633 N N . LYS A 1 80 ? 25.955 -20.294 -2.638 1.00 42.00 80 LYS A N 1
ATOM 634 C CA . LYS A 1 80 ? 26.330 -21.390 -1.748 1.00 42.00 80 LYS A CA 1
ATOM 635 C C . LYS A 1 80 ? 26.651 -20.822 -0.359 1.00 42.00 80 LYS A C 1
ATOM 637 O O . LYS A 1 80 ? 27.365 -19.824 -0.268 1.00 42.00 80 LYS A O 1
ATOM 642 N N . GLN A 1 81 ? 26.092 -21.457 0.672 1.00 42.09 81 GLN A N 1
ATOM 643 C CA . GLN A 1 81 ? 26.601 -21.361 2.043 1.00 42.09 81 GLN A CA 1
ATOM 644 C C . GLN A 1 81 ? 28.028 -21.904 2.113 1.00 42.09 81 GLN A C 1
ATOM 646 O O . GLN A 1 81 ? 28.343 -22.811 1.302 1.00 42.09 81 GLN A O 1
#

Foldseek 3Di:
DDPPDDPFDFQFFKWKWFFPAADPVRHTDTDDIDTFFTWGDDPDPDDDIDTDGNHDDPRVVVVRIDIDTHGDDDDPPPDDD

Sequence (81 aa):
MSKHTKPERPLYRVTFSRITGKDEHDQDILSRPKEIGAVWARKNGKTGALMILDLIPVELSQRQGVIFLVPPYEERDGGKQ

pLDDT: mean 85.14, std 18.04, range [37.84, 97.75]

Nearest PDB structures (foldseek):
  1h85-assembly1_A  TM=2.295E-01  e=6.458E+00  Nostoc sp. PCC 7119
  2bsa-assembly1_A  TM=2.197E-01  e=9.114E+00  Anabaena sp.

Mean predicted aligned error: 7.75 Å

Radius of gyration: 17.39 Å; Cα contacts (8 Å, |Δi|>4): 126; chains: 1; bounding box: 39×32×59 Å

Solvent-accessible surface area (backbone atoms only — not comparable to full-atom values): 5121 Å² total; per-residue (Å²): 134,86,80,82,72,74,79,88,69,55,66,19,34,30,27,39,19,43,55,76,51,61,49,100,82,75,43,78,37,65,44,81,68,40,80,27,35,33,27,30,72,44,73,91,87,44,87,67,68,44,79,46,69,83,49,83,58,72,44,60,80,68,68,38,49,49,81,45,79,37,74,49,83,74,76,77,71,87,73,77,130

Secondary structure (DSSP, 8-state):
-----PPPPPSEEEEEEEEEEE-TTSPEEEPPPEEEEEEEEPSTT-SSEEEEES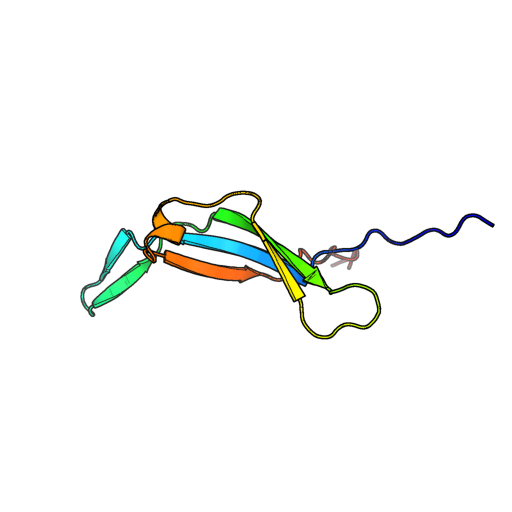---HHHHTT-EEEEEEPPPPP------